Protein AF-A0A538AD66-F1 (afdb_monomer_lite)

Radius of gyration: 15.42 Å; chains: 1; bounding box: 40×31×33 Å

Sequence (127 aa):
MPTAWMVHSLTGPNGVKGELTVEGRAVVFRPAAGRGATETFRFEHIRKVKRFRSSPVLELRLQIPDGLPVVGFYFMKPPSLEAQDGMRFATKGRTRRRAVAALFRGNAERRTEIEALAAEIEREMRG

pLDDT: mean 84.02, std 13.3, range [47.12, 97.12]

Foldseek 3Di:
DFWWFKDFPPAAQFGFIFDWDDDDQWIWTDGDPPRDDIDTGGLVQFPDWDDDQQFQKIKTQGNDVVDTRIMMIHSDGQDRPVVPPPDDPVVNVVSVVVNSVVRNVSCVVCVVVSVVVSVVSVVSSVD

Secondary structure (DSSP, 8-state):
--EEEEE-TTS-TT-EEEEEEEETTEEEEEEPTTS-PPEEEEGGGEEEEEE-TTSSEEEEEE--TTS-SEEEEESSPPPPGGGGSSS-HHHHHHHHHHHHHHHHHHHHHHHHHHHHHHHHHHHHTT-

Structure (mmCIF, N/CA/C/O backbone):
data_AF-A0A538AD66-F1
#
_entry.id   AF-A0A538AD66-F1
#
loop_
_atom_site.group_PDB
_atom_site.id
_atom_site.type_symbol
_atom_site.label_atom_id
_atom_site.label_alt_id
_atom_site.label_comp_id
_atom_site.label_asym_id
_atom_site.label_entity_id
_atom_site.label_seq_id
_atom_site.pdbx_PDB_ins_code
_atom_site.Cartn_x
_atom_site.Cartn_y
_atom_site.Cartn_z
_atom_site.occupancy
_atom_site.B_iso_or_equiv
_atom_site.auth_seq_id
_atom_site.auth_comp_id
_atom_site.auth_asym_id
_atom_site.auth_atom_id
_atom_site.pdbx_PDB_model_num
ATOM 1 N N . MET A 1 1 ? -2.944 11.115 -4.517 1.00 74.75 1 MET A N 1
ATOM 2 C CA . MET A 1 1 ? -3.267 9.703 -4.229 1.00 74.75 1 MET A CA 1
ATOM 3 C C . MET A 1 1 ? -2.093 8.860 -4.699 1.00 74.75 1 MET A C 1
ATOM 5 O O . MET A 1 1 ? -1.789 8.904 -5.888 1.00 74.75 1 MET A O 1
ATOM 9 N N . PRO A 1 2 ? -1.351 8.191 -3.808 1.00 8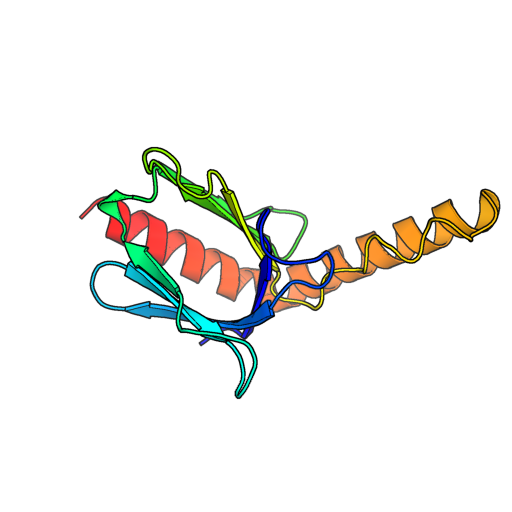9.50 2 PRO A N 1
ATOM 10 C CA . PRO A 1 2 ? -0.175 7.440 -4.218 1.00 89.50 2 PRO A CA 1
ATOM 11 C C . PRO A 1 2 ? -0.536 6.226 -5.078 1.00 89.50 2 PRO A C 1
ATOM 13 O O . PRO A 1 2 ? -1.356 5.390 -4.700 1.00 89.50 2 PRO A O 1
ATOM 16 N N . THR A 1 3 ? 0.158 6.064 -6.206 1.00 93.44 3 THR A N 1
ATOM 17 C CA . THR A 1 3 ? 0.148 4.795 -6.946 1.00 93.44 3 THR A CA 1
ATOM 18 C C . THR A 1 3 ? 0.881 3.715 -6.151 1.00 93.44 3 THR A C 1
ATOM 20 O O . THR A 1 3 ? 2.004 3.948 -5.689 1.00 93.44 3 THR A O 1
ATOM 23 N N . ALA A 1 4 ? 0.297 2.525 -6.054 1.00 94.19 4 ALA A N 1
ATOM 24 C CA . ALA A 1 4 ? 0.893 1.361 -5.412 1.00 94.19 4 ALA A CA 1
ATOM 25 C C . ALA A 1 4 ? 0.577 0.063 -6.172 1.00 94.19 4 ALA A C 1
ATOM 27 O O . ALA A 1 4 ? -0.337 -0.008 -6.993 1.00 94.19 4 ALA A O 1
ATOM 28 N N . TRP A 1 5 ? 1.355 -0.974 -5.885 1.00 93.25 5 TRP A N 1
ATOM 29 C CA . TRP A 1 5 ? 1.078 -2.352 -6.255 1.00 93.25 5 TRP A CA 1
ATOM 30 C C . TRP A 1 5 ? 0.597 -3.091 -5.014 1.00 93.25 5 TRP A C 1
ATOM 32 O O . TRP A 1 5 ? 1.360 -3.251 -4.061 1.00 93.25 5 TRP A O 1
ATOM 42 N N . MET A 1 6 ? -0.658 -3.520 -5.031 1.00 92.81 6 MET A N 1
ATOM 43 C CA . MET A 1 6 ? -1.248 -4.341 -3.984 1.00 92.81 6 MET A CA 1
ATOM 44 C C . MET A 1 6 ? -0.826 -5.800 -4.169 1.00 92.81 6 MET A C 1
ATOM 46 O O . MET A 1 6 ? -0.929 -6.344 -5.271 1.00 92.81 6 MET A O 1
ATOM 50 N N . VAL A 1 7 ? -0.340 -6.418 -3.094 1.00 89.81 7 VAL A N 1
ATOM 51 C CA . VAL A 1 7 ? 0.143 -7.800 -3.051 1.00 89.81 7 VAL A CA 1
ATOM 52 C C . VAL A 1 7 ? -0.425 -8.505 -1.815 1.00 89.81 7 VAL A C 1
ATOM 54 O O . VAL A 1 7 ? -0.225 -8.054 -0.690 1.00 89.81 7 VAL A O 1
ATOM 57 N N . HIS A 1 8 ? -1.102 -9.630 -2.013 1.00 87.19 8 HIS A N 1
ATOM 58 C CA . HIS A 1 8 ? -1.562 -10.575 -0.991 1.00 87.19 8 HIS A CA 1
ATOM 59 C C . HIS A 1 8 ? -1.615 -11.997 -1.576 1.00 87.19 8 HIS A C 1
ATOM 61 O O . HIS A 1 8 ? -1.291 -12.203 -2.742 1.00 87.19 8 HIS A O 1
ATOM 67 N N . SER A 1 9 ? -2.029 -12.992 -0.789 1.00 80.06 9 SER A N 1
ATOM 68 C CA . SER A 1 9 ? -2.018 -14.410 -1.196 1.00 80.06 9 SER A CA 1
ATOM 69 C C . SER A 1 9 ? -2.857 -14.746 -2.436 1.00 80.06 9 SER A C 1
ATOM 71 O O . SER A 1 9 ? -2.594 -15.762 -3.070 1.00 80.06 9 SER A O 1
ATOM 73 N N . LEU A 1 10 ? -3.844 -13.915 -2.793 1.00 78.25 10 LEU A N 1
ATOM 74 C CA . LEU A 1 10 ? -4.683 -14.115 -3.985 1.00 78.25 10 LEU A CA 1
ATOM 75 C C . LEU A 1 10 ? -4.202 -13.300 -5.192 1.00 78.25 10 LEU A C 1
ATOM 77 O O . LEU A 1 10 ? -4.629 -13.558 -6.315 1.00 78.25 10 LEU A O 1
ATOM 81 N N . THR A 1 11 ? -3.304 -12.331 -4.998 1.00 71.88 11 THR A N 1
ATOM 82 C CA . THR A 1 11 ? -2.633 -11.686 -6.130 1.00 71.88 11 THR A C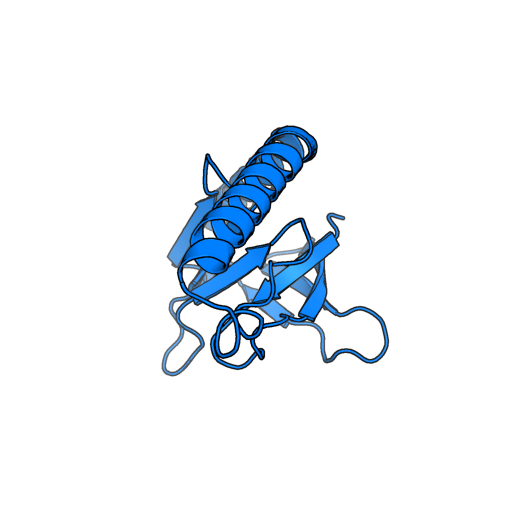A 1
ATOM 83 C C . THR A 1 11 ? -1.436 -12.531 -6.527 1.00 71.88 11 THR A C 1
ATOM 85 O O . THR A 1 11 ? -0.612 -12.873 -5.680 1.00 71.88 11 THR A O 1
ATOM 88 N N . GLY A 1 12 ? -1.290 -12.812 -7.821 1.00 68.56 12 GLY A N 1
ATOM 89 C CA . GLY A 1 12 ? -0.058 -13.398 -8.344 1.00 68.56 12 GLY A CA 1
ATOM 90 C C . GLY A 1 12 ? 1.186 -12.540 -8.031 1.00 68.56 12 GLY A C 1
ATOM 91 O O . GLY A 1 12 ? 1.074 -11.394 -7.584 1.00 68.56 12 GLY A O 1
ATOM 92 N N . PRO A 1 13 ? 2.394 -13.040 -8.335 1.00 65.06 13 PRO A N 1
ATOM 93 C CA . PRO A 1 13 ? 3.675 -12.461 -7.897 1.00 65.06 13 PRO A CA 1
ATOM 94 C C . PRO A 1 13 ? 3.963 -11.036 -8.403 1.00 65.06 13 PRO A C 1
ATOM 96 O O . PRO A 1 13 ? 4.920 -10.402 -7.962 1.00 65.06 13 PRO A O 1
ATOM 99 N N . ASN A 1 14 ? 3.152 -10.525 -9.329 1.00 73.12 14 ASN A N 1
ATOM 100 C CA . ASN A 1 14 ? 3.283 -9.188 -9.905 1.00 73.12 14 ASN A CA 1
ATOM 101 C C . ASN A 1 14 ? 2.453 -8.117 -9.176 1.00 73.12 14 ASN A C 1
ATOM 103 O O . ASN A 1 14 ? 2.654 -6.926 -9.432 1.00 73.12 14 ASN A O 1
ATOM 107 N N . GLY A 1 15 ? 1.540 -8.526 -8.288 1.00 85.56 15 GLY A N 1
ATOM 108 C CA . GLY A 1 15 ? 0.567 -7.639 -7.657 1.00 85.56 15 GLY A CA 1
ATOM 109 C C . GLY A 1 15 ? -0.380 -6.963 -8.653 1.00 85.56 15 GLY A C 1
ATOM 110 O O . GLY A 1 15 ? -0.281 -7.123 -9.873 1.00 85.56 15 GLY A O 1
ATOM 111 N N . VAL A 1 16 ? -1.296 -6.159 -8.126 1.00 90.88 16 VAL A N 1
ATOM 112 C CA . VAL A 1 16 ? -2.218 -5.335 -8.916 1.00 90.88 16 VAL A CA 1
ATOM 113 C C . VAL A 1 16 ? -1.807 -3.876 -8.777 1.00 90.88 16 VAL A C 1
ATOM 115 O O . VAL A 1 16 ? -1.688 -3.378 -7.663 1.00 90.88 16 VAL A O 1
ATOM 118 N N . LYS A 1 17 ? -1.571 -3.180 -9.895 1.00 92.81 17 LYS A N 1
ATOM 119 C CA . LYS A 1 17 ? -1.271 -1.739 -9.887 1.00 92.81 17 LYS A CA 1
ATOM 120 C C . LYS A 1 17 ? -2.563 -0.944 -9.710 1.00 92.81 17 LYS A C 1
ATOM 122 O O . LYS A 1 17 ? -3.541 -1.220 -10.402 1.00 92.81 17 LYS A O 1
ATOM 127 N N . GLY A 1 18 ? -2.531 0.076 -8.865 1.00 94.94 18 GLY A N 1
ATOM 128 C CA . GLY A 1 18 ? -3.666 0.956 -8.627 1.00 94.94 18 GLY A CA 1
ATOM 129 C C . GLY A 1 18 ? -3.302 2.158 -7.771 1.00 94.94 18 GLY A C 1
ATOM 130 O O . GLY A 1 18 ? -2.125 2.458 -7.562 1.00 94.94 18 GLY A O 1
ATOM 131 N N . GLU A 1 19 ? -4.324 2.839 -7.284 1.00 96.19 19 GLU A N 1
ATOM 132 C CA . GLU A 1 19 ? -4.220 4.003 -6.411 1.00 96.19 19 GLU A CA 1
ATOM 133 C C . GLU A 1 19 ? -4.691 3.642 -5.010 1.00 96.19 19 GLU A C 1
ATOM 135 O O . GLU A 1 19 ? -5.694 2.950 -4.847 1.00 96.19 19 GLU A O 1
ATOM 140 N N . LEU A 1 20 ? -3.952 4.104 -4.004 1.00 96.75 20 LEU A N 1
ATOM 141 C CA . LEU A 1 20 ? -4.264 3.888 -2.599 1.00 96.75 20 LEU A CA 1
ATOM 142 C C . LEU A 1 20 ? -4.675 5.211 -1.961 1.00 96.75 20 LEU A C 1
ATOM 144 O O . LEU A 1 20 ? -3.964 6.210 -2.094 1.00 96.75 20 LEU A O 1
ATOM 148 N N . THR A 1 21 ? -5.797 5.217 -1.253 1.00 96.25 21 THR A N 1
ATOM 149 C CA . THR A 1 21 ? -6.314 6.394 -0.554 1.00 96.25 21 THR A CA 1
ATOM 150 C C . THR A 1 21 ? -6.848 6.039 0.820 1.00 96.25 21 THR A C 1
ATOM 152 O O . THR A 1 21 ? -7.140 4.881 1.118 1.00 96.25 21 THR A O 1
ATOM 155 N N . VAL A 1 22 ? -6.961 7.057 1.665 1.00 96.00 22 VAL A N 1
ATOM 156 C CA . VAL A 1 22 ? -7.749 7.011 2.892 1.00 96.00 22 VAL A CA 1
ATOM 157 C C . VAL A 1 22 ? -9.040 7.767 2.616 1.00 96.00 22 VAL A C 1
ATOM 159 O O . VAL A 1 22 ? -9.005 8.924 2.204 1.00 96.00 22 VAL A O 1
ATOM 162 N N . GLU A 1 23 ? -10.174 7.090 2.771 1.00 94.38 23 GLU A N 1
ATOM 163 C CA . GLU A 1 23 ? -11.495 7.647 2.486 1.00 94.38 23 GLU A CA 1
ATOM 164 C C . GLU A 1 23 ? -12.506 7.177 3.524 1.00 94.38 23 GLU A C 1
ATOM 166 O O . GLU A 1 23 ? -12.695 5.977 3.745 1.00 94.38 23 GLU A O 1
ATOM 171 N N . GLY A 1 24 ? -13.181 8.135 4.162 1.00 91.12 24 GLY A N 1
ATOM 172 C CA . GLY A 1 24 ? -14.093 7.840 5.261 1.00 91.12 24 GLY A CA 1
ATOM 173 C C . GLY A 1 24 ? -13.393 7.027 6.355 1.00 91.12 24 GLY A C 1
ATOM 174 O O . GLY A 1 24 ? -12.348 7.425 6.857 1.00 91.12 24 GLY A O 1
ATOM 175 N N . ARG A 1 25 ? -13.963 5.869 6.710 1.00 94.00 25 ARG A N 1
ATOM 176 C CA . ARG A 1 25 ? -13.439 4.955 7.745 1.00 94.00 25 ARG A CA 1
ATOM 177 C C . ARG A 1 25 ? -12.669 3.758 7.165 1.00 94.00 25 ARG A C 1
ATOM 179 O O . ARG A 1 25 ? -12.701 2.660 7.732 1.00 94.00 25 ARG A O 1
ATOM 186 N N . ALA A 1 26 ? -12.013 3.941 6.019 1.00 96.75 26 ALA A N 1
ATOM 187 C CA . ALA A 1 26 ? -11.292 2.870 5.347 1.00 96.75 26 ALA A CA 1
ATOM 188 C C . ALA A 1 26 ? -10.048 3.333 4.575 1.00 96.75 26 ALA A C 1
ATOM 190 O O . ALA A 1 26 ? -9.926 4.477 4.137 1.00 96.75 26 ALA A O 1
ATOM 191 N N . VAL A 1 27 ? -9.154 2.373 4.341 1.00 97.12 27 VAL A N 1
ATOM 192 C CA . VAL A 1 27 ? -8.165 2.428 3.263 1.00 97.12 27 VAL A CA 1
ATOM 193 C C . VAL A 1 27 ? -8.813 1.862 2.002 1.00 97.12 27 VAL A C 1
ATOM 195 O O . VAL A 1 27 ? -9.304 0.734 2.018 1.00 97.12 27 VAL A O 1
ATOM 198 N N . VAL A 1 28 ? -8.807 2.619 0.909 1.00 97.12 28 VAL A N 1
ATOM 199 C CA . VAL A 1 28 ? -9.417 2.226 -0.365 1.00 97.12 28 VAL A CA 1
ATOM 200 C C . VAL A 1 28 ? -8.331 2.054 -1.417 1.00 97.12 28 VAL A C 1
ATOM 202 O O . VAL A 1 28 ? -7.520 2.949 -1.652 1.00 97.12 28 VAL A O 1
ATOM 205 N N . PHE A 1 29 ? -8.316 0.894 -2.068 1.00 96.38 29 PHE A N 1
ATOM 206 C CA . PHE A 1 29 ? -7.442 0.616 -3.197 1.00 96.38 29 PHE A CA 1
ATOM 207 C C . PHE A 1 29 ? -8.259 0.488 -4.480 1.00 96.38 29 PHE A C 1
ATOM 209 O O . PHE A 1 29 ? -9.157 -0.346 -4.585 1.00 96.38 29 PHE A O 1
ATOM 216 N N . ARG A 1 30 ? -7.929 1.304 -5.480 1.00 96.25 30 ARG A N 1
ATOM 217 C CA . ARG A 1 30 ? -8.569 1.291 -6.798 1.00 96.25 30 ARG A CA 1
ATOM 218 C C . ARG A 1 30 ? -7.601 0.731 -7.829 1.00 96.25 30 ARG A C 1
ATOM 220 O O . ARG A 1 30 ? -6.637 1.423 -8.170 1.00 96.25 30 ARG A O 1
ATOM 227 N N . PRO A 1 31 ? -7.816 -0.494 -8.336 1.00 94.56 31 PRO A N 1
ATOM 228 C CA . PRO A 1 31 ? -7.020 -1.018 -9.435 1.00 94.56 31 PRO A CA 1
ATOM 229 C C . PRO A 1 31 ? -7.060 -0.085 -10.647 1.00 94.56 31 PRO A C 1
ATOM 231 O O . PRO A 1 31 ? -8.076 0.550 -10.928 1.00 94.56 31 PRO A O 1
ATOM 234 N N . ALA A 1 32 ? -5.967 -0.038 -11.407 1.00 92.31 32 ALA A N 1
ATOM 235 C CA . ALA A 1 32 ? -5.981 0.596 -12.721 1.00 92.31 32 ALA A CA 1
ATOM 236 C C . ALA A 1 32 ? -7.063 -0.048 -13.612 1.00 92.31 32 ALA A C 1
ATOM 238 O O . ALA A 1 32 ? -7.388 -1.226 -13.445 1.00 92.31 32 ALA A O 1
ATOM 239 N N . ALA A 1 33 ? -7.601 0.709 -14.573 1.00 86.19 33 ALA A N 1
ATOM 240 C CA . ALA A 1 33 ? -8.706 0.259 -15.422 1.00 86.19 33 ALA A CA 1
ATOM 241 C C . ALA A 1 33 ? -8.490 -1.169 -15.973 1.00 86.19 33 ALA A C 1
ATOM 243 O O . ALA A 1 33 ? -7.424 -1.496 -16.502 1.00 86.19 33 ALA A O 1
ATOM 244 N N . GLY A 1 34 ? -9.506 -2.025 -15.808 1.00 80.81 34 GLY A N 1
ATOM 245 C CA . GLY A 1 34 ? -9.487 -3.421 -16.258 1.00 80.81 34 GLY A CA 1
ATOM 246 C C . GLY A 1 34 ? -8.667 -4.391 -15.394 1.00 80.81 34 GLY A C 1
ATOM 247 O O . GLY A 1 34 ? -8.383 -5.497 -15.849 1.00 80.81 34 GLY A O 1
ATOM 248 N N . ARG A 1 35 ? -8.248 -4.010 -14.175 1.00 81.94 35 ARG A N 1
ATOM 249 C CA . ARG A 1 35 ? -7.397 -4.846 -13.298 1.00 81.94 35 ARG A CA 1
ATOM 250 C C . ARG A 1 35 ? -8.078 -5.410 -12.045 1.00 81.94 35 ARG A C 1
ATOM 252 O O . ARG A 1 35 ? -7.385 -6.011 -11.229 1.00 81.94 35 ARG A O 1
ATOM 259 N N . GLY A 1 36 ? -9.391 -5.249 -11.898 1.00 83.75 36 GLY A N 1
ATOM 260 C CA . GLY A 1 36 ? -10.162 -5.807 -10.783 1.00 83.75 36 GLY A CA 1
ATOM 261 C C . GLY A 1 36 ? -11.127 -4.804 -10.158 1.00 83.75 36 GLY A C 1
ATOM 262 O O . GLY A 1 36 ? -11.263 -3.680 -10.642 1.00 83.75 36 GLY A O 1
ATOM 263 N N . ALA A 1 37 ? -11.794 -5.233 -9.088 1.00 89.44 37 ALA A N 1
ATOM 264 C CA . ALA A 1 37 ? -12.697 -4.399 -8.303 1.00 89.44 37 ALA A CA 1
ATOM 265 C C . ALA A 1 37 ? -11.937 -3.545 -7.275 1.00 89.44 37 ALA A C 1
ATOM 267 O O . ALA A 1 37 ? -10.818 -3.870 -6.879 1.00 89.44 37 ALA A O 1
ATOM 268 N N . THR A 1 38 ? -12.559 -2.451 -6.839 1.00 94.06 38 THR A N 1
ATOM 269 C CA . THR A 1 38 ? -12.070 -1.641 -5.719 1.00 94.06 38 THR A CA 1
ATOM 270 C C . THR A 1 38 ? -12.059 -2.460 -4.433 1.00 94.06 38 THR A C 1
ATOM 272 O O . THR A 1 38 ? -13.080 -3.028 -4.053 1.00 94.06 38 THR A O 1
ATOM 275 N N . GLU A 1 39 ? -10.928 -2.455 -3.735 1.00 93.69 39 GLU A N 1
ATOM 276 C CA . GLU A 1 39 ? -10.771 -3.106 -2.436 1.00 93.69 39 GLU A CA 1
ATOM 277 C C . GLU A 1 39 ? -10.905 -2.080 -1.312 1.00 93.69 39 GLU A C 1
ATOM 279 O O . GLU A 1 39 ? -10.319 -0.996 -1.370 1.00 93.69 39 GLU A O 1
ATOM 284 N N . THR A 1 40 ? -11.671 -2.422 -0.276 1.00 95.06 40 THR A N 1
ATOM 285 C CA . THR A 1 40 ? -11.929 -1.540 0.872 1.00 95.06 40 THR A CA 1
ATOM 286 C C . THR A 1 40 ? -11.519 -2.220 2.171 1.00 95.06 40 THR A C 1
ATOM 288 O O . THR A 1 40 ? -12.120 -3.211 2.582 1.00 95.06 40 THR A O 1
ATOM 291 N N . PHE A 1 41 ? -10.540 -1.645 2.867 1.00 94.75 41 PHE A N 1
ATOM 292 C CA . PHE A 1 41 ? -10.052 -2.125 4.158 1.00 94.75 41 PHE A CA 1
ATOM 293 C C . PHE A 1 41 ? -10.520 -1.183 5.266 1.00 94.75 41 PHE A C 1
ATOM 295 O O . PHE A 1 41 ? -9.924 -0.132 5.505 1.00 94.75 41 PHE A O 1
ATOM 302 N N . ARG A 1 42 ? -11.612 -1.548 5.940 1.00 94.94 42 ARG A N 1
ATOM 303 C CA . ARG A 1 42 ? -12.154 -0.769 7.064 1.00 94.94 42 ARG A CA 1
ATOM 304 C C . ARG A 1 42 ? -11.163 -0.732 8.223 1.00 94.94 42 ARG A C 1
ATOM 306 O O . ARG A 1 42 ? -10.559 -1.759 8.533 1.00 94.94 42 ARG A O 1
ATOM 313 N N . PHE A 1 43 ? -11.034 0.412 8.895 1.00 95.25 43 PHE A N 1
ATOM 314 C CA . PHE A 1 43 ? -10.084 0.563 10.005 1.00 95.25 43 PHE A CA 1
ATOM 315 C C . PHE A 1 43 ? -10.338 -0.421 11.151 1.00 95.25 43 PHE A C 1
ATOM 317 O O . PHE A 1 43 ? -9.386 -0.956 11.707 1.00 95.25 43 PHE A O 1
ATOM 324 N N . GLU A 1 44 ? -11.602 -0.753 11.424 1.00 93.62 44 GLU A N 1
ATOM 325 C CA . GLU A 1 44 ? -12.002 -1.759 12.423 1.00 93.62 44 GLU A CA 1
ATOM 326 C C . GLU A 1 44 ? -11.438 -3.165 12.139 1.00 93.62 44 GLU A C 1
ATOM 328 O O . GLU A 1 44 ? -11.203 -3.954 13.055 1.00 93.62 44 GLU A O 1
ATOM 333 N N . HIS A 1 45 ? -11.153 -3.468 10.871 1.00 93.50 45 HIS A N 1
ATOM 334 C CA . HIS A 1 45 ? -10.563 -4.733 10.442 1.00 93.50 45 HIS A CA 1
ATOM 335 C C . HIS A 1 45 ? -9.038 -4.675 10.333 1.00 93.50 45 HIS A C 1
ATOM 337 O O . HIS A 1 45 ? -8.412 -5.707 10.092 1.00 93.50 45 HIS A O 1
ATOM 343 N N . ILE A 1 46 ? -8.413 -3.508 10.503 1.00 95.06 46 ILE A N 1
ATOM 344 C CA . ILE A 1 46 ? -6.959 -3.362 10.452 1.00 95.06 46 ILE A CA 1
ATOM 345 C C . ILE A 1 46 ? -6.425 -3.475 11.876 1.00 95.06 46 ILE A C 1
ATOM 347 O O . ILE A 1 46 ? -6.577 -2.586 12.702 1.00 95.06 46 ILE A O 1
ATOM 351 N N . ARG A 1 47 ? -5.730 -4.573 12.166 1.00 95.00 47 ARG A N 1
ATOM 352 C CA . ARG A 1 47 ? -5.073 -4.780 13.461 1.00 95.00 47 ARG A CA 1
ATOM 353 C C . ARG A 1 47 ? -3.803 -3.946 13.591 1.00 95.00 47 ARG A C 1
ATOM 355 O O . ARG A 1 47 ? -3.427 -3.534 14.686 1.00 95.00 47 ARG A O 1
ATOM 362 N N . LYS A 1 48 ? -3.063 -3.795 12.492 1.00 95.44 48 LYS A N 1
ATOM 363 C CA . LYS A 1 48 ? -1.769 -3.110 12.489 1.00 95.44 48 LYS A CA 1
ATOM 364 C C . LYS A 1 48 ? -1.427 -2.578 11.110 1.00 95.44 48 LYS A C 1
ATOM 366 O O . LYS A 1 48 ? -1.574 -3.287 10.118 1.00 95.44 48 LYS A O 1
ATOM 371 N N . VAL A 1 49 ? -0.844 -1.388 11.099 1.00 96.44 49 VAL A N 1
ATOM 372 C CA . VAL A 1 49 ? -0.153 -0.808 9.950 1.00 96.44 49 VAL A CA 1
ATOM 373 C C . VAL A 1 49 ? 1.345 -0.886 10.206 1.00 96.44 49 VAL A C 1
ATOM 375 O O . VAL A 1 49 ? 1.813 -0.720 11.334 1.00 96.44 49 VAL A O 1
ATOM 378 N N . LYS A 1 50 ? 2.123 -1.194 9.172 1.00 95.25 50 LYS A N 1
ATOM 379 C CA . LYS A 1 50 ? 3.581 -1.201 9.257 1.00 95.25 50 LYS A CA 1
ATOM 380 C C . LYS A 1 50 ? 4.190 -0.618 7.993 1.00 95.25 50 LYS A C 1
ATOM 382 O O . LYS A 1 50 ? 4.115 -1.218 6.926 1.00 95.25 50 LYS A O 1
ATOM 387 N N . ARG A 1 51 ? 4.900 0.497 8.140 1.00 93.50 51 ARG A N 1
ATOM 388 C CA . ARG A 1 51 ? 5.810 1.014 7.113 1.00 93.50 51 ARG A CA 1
ATOM 389 C C . ARG A 1 51 ? 7.190 0.385 7.278 1.00 93.50 51 ARG A C 1
ATOM 391 O O . ARG A 1 51 ? 7.771 0.404 8.366 1.00 93.50 51 ARG A O 1
ATOM 398 N N . PHE A 1 52 ? 7.747 -0.160 6.204 1.00 89.62 52 PHE A N 1
ATOM 399 C CA . PHE A 1 52 ? 9.110 -0.686 6.224 1.00 89.62 52 PHE A CA 1
ATOM 400 C C . PHE A 1 52 ? 10.117 0.452 6.028 1.00 89.62 52 PHE A C 1
ATOM 402 O O . PHE A 1 52 ? 10.002 1.260 5.114 1.00 89.62 52 PHE A O 1
ATOM 409 N N . ARG A 1 53 ? 11.120 0.558 6.908 1.00 84.38 53 ARG A N 1
ATOM 410 C CA . ARG A 1 53 ? 12.086 1.675 6.867 1.00 84.38 53 ARG A CA 1
ATOM 411 C C . ARG A 1 53 ? 13.013 1.632 5.651 1.00 84.38 53 ARG A C 1
ATOM 413 O O . ARG A 1 53 ? 13.428 2.680 5.171 1.00 84.38 53 ARG A O 1
ATOM 420 N N . SER A 1 54 ? 13.346 0.433 5.179 1.00 81.81 54 SER A N 1
ATOM 421 C CA . SER A 1 54 ? 14.319 0.179 4.109 1.00 81.81 54 SER A CA 1
ATOM 422 C C . SER A 1 54 ? 13.688 -0.112 2.746 1.00 81.81 54 SER A C 1
ATOM 424 O O . SER A 1 54 ? 14.408 -0.361 1.781 1.00 81.81 54 SER A O 1
ATOM 426 N N . SER A 1 55 ? 12.359 -0.096 2.644 1.00 84.56 55 SER A N 1
ATOM 427 C CA . SER A 1 55 ? 11.646 -0.360 1.399 1.00 84.56 55 SER A CA 1
ATOM 428 C C . SER A 1 55 ? 10.395 0.512 1.297 1.00 84.56 55 SER A C 1
ATOM 430 O O . SER A 1 55 ? 9.794 0.844 2.318 1.00 84.56 55 SER A O 1
ATOM 432 N N . PRO A 1 56 ? 9.967 0.869 0.076 1.00 90.06 56 PRO A N 1
ATOM 433 C CA . PRO A 1 56 ? 8.776 1.671 -0.148 1.00 90.06 56 PRO A CA 1
ATOM 434 C C . PRO A 1 56 ? 7.548 0.760 -0.044 1.00 90.06 56 PRO A C 1
ATOM 436 O O . PRO A 1 56 ? 6.876 0.495 -1.038 1.00 90.06 56 PRO A O 1
ATOM 439 N N . VAL A 1 57 ? 7.328 0.193 1.144 1.00 91.56 57 VAL A N 1
ATOM 440 C CA . VAL A 1 57 ? 6.284 -0.797 1.417 1.00 91.56 57 VAL A CA 1
ATOM 441 C C . VAL A 1 57 ? 5.503 -0.408 2.664 1.00 91.56 57 VAL A C 1
ATOM 443 O O . VAL A 1 57 ? 6.087 -0.120 3.715 1.00 91.56 57 VAL A O 1
ATOM 446 N N . LEU A 1 58 ? 4.181 -0.465 2.537 1.00 95.31 58 LEU A N 1
ATOM 447 C CA . LEU A 1 58 ? 3.226 -0.405 3.636 1.00 95.31 58 LEU A CA 1
ATOM 448 C C . LEU A 1 58 ? 2.525 -1.761 3.748 1.00 95.31 58 LEU A C 1
ATOM 450 O O . LEU A 1 58 ? 2.078 -2.309 2.749 1.00 95.31 58 LEU A O 1
ATOM 454 N N . GLU A 1 59 ? 2.434 -2.307 4.950 1.00 95.75 59 GLU A N 1
ATOM 455 C CA . GLU A 1 59 ? 1.740 -3.560 5.243 1.00 95.75 59 GLU A CA 1
ATOM 456 C C . GLU A 1 59 ? 0.538 -3.273 6.136 1.00 95.75 59 GLU A C 1
ATOM 458 O O . GLU A 1 59 ? 0.675 -2.620 7.175 1.00 95.75 59 GLU A O 1
ATOM 463 N N . LEU A 1 60 ? -0.618 -3.797 5.739 1.00 96.25 60 LEU A N 1
ATOM 464 C CA . LEU A 1 60 ? -1.798 -3.914 6.580 1.00 96.25 60 LEU A CA 1
ATOM 465 C C . LEU A 1 60 ? -1.890 -5.350 7.085 1.00 96.25 60 LEU A C 1
ATOM 467 O O . LEU A 1 60 ? -1.861 -6.300 6.301 1.00 96.25 60 LEU A O 1
ATOM 471 N N . ARG A 1 61 ? -2.021 -5.509 8.400 1.00 95.06 61 ARG A N 1
ATOM 472 C CA . ARG A 1 61 ? -2.402 -6.778 9.022 1.00 95.06 61 ARG A CA 1
ATOM 473 C C . ARG A 1 61 ? -3.870 -6.711 9.365 1.00 95.06 61 ARG A C 1
ATOM 475 O O . ARG A 1 61 ? -4.268 -5.829 10.128 1.00 95.06 61 ARG A O 1
ATOM 482 N N . LEU A 1 62 ? -4.641 -7.634 8.815 1.00 94.00 62 LEU A N 1
ATOM 483 C CA . LEU A 1 62 ? -6.085 -7.642 8.977 1.00 94.00 62 LEU A CA 1
ATOM 484 C C . LEU A 1 62 ? -6.494 -8.627 10.078 1.00 94.00 62 LEU A C 1
ATOM 486 O O . LEU A 1 62 ? -5.803 -9.611 10.345 1.00 94.00 62 LEU A O 1
ATOM 490 N N . GLN A 1 63 ? -7.607 -8.332 10.738 1.00 91.56 63 GLN A N 1
ATOM 491 C CA . GLN A 1 63 ? -8.266 -9.186 11.724 1.00 91.56 63 GLN A CA 1
ATOM 492 C C . GLN A 1 63 ? -9.665 -9.550 11.220 1.00 91.56 63 GLN A C 1
ATOM 494 O O . GLN A 1 63 ? -10.670 -9.035 11.695 1.00 91.56 63 GLN A O 1
ATOM 499 N N . ILE A 1 64 ? -9.717 -10.405 10.201 1.00 83.44 64 ILE A N 1
ATOM 500 C CA . ILE A 1 64 ? -10.962 -10.841 9.564 1.00 83.44 64 ILE A CA 1
ATOM 501 C C . ILE A 1 64 ? -11.017 -12.371 9.658 1.00 83.44 64 ILE A C 1
ATOM 503 O O . ILE A 1 64 ? -10.052 -13.012 9.227 1.00 83.44 64 ILE A O 1
ATOM 507 N N . PRO A 1 65 ? -12.090 -12.968 10.212 1.00 71.38 65 PRO A N 1
ATOM 508 C CA . PRO A 1 65 ? -12.298 -14.415 10.156 1.00 71.38 65 PRO A CA 1
ATOM 509 C C . PRO A 1 65 ? -12.265 -14.896 8.700 1.00 71.38 65 PRO A C 1
ATOM 511 O O . PRO A 1 65 ? -12.932 -14.310 7.852 1.00 71.38 65 PRO A O 1
ATOM 514 N N . ASP A 1 66 ? -11.432 -15.898 8.407 1.00 72.81 66 ASP A N 1
ATOM 515 C CA . ASP A 1 66 ? -11.230 -16.485 7.068 1.00 72.81 66 ASP A CA 1
ATOM 516 C C . ASP A 1 66 ? -10.810 -15.499 5.953 1.00 72.81 66 ASP A C 1
ATOM 518 O O . ASP A 1 66 ? -10.842 -15.821 4.764 1.00 72.81 66 ASP A O 1
ATOM 522 N N . GLY A 1 67 ? -10.373 -14.291 6.328 1.00 73.62 67 GLY A N 1
ATOM 523 C CA . GLY A 1 67 ? -9.927 -13.251 5.404 1.00 73.62 67 GLY A CA 1
ATOM 524 C C . GLY A 1 67 ? -8.423 -13.270 5.122 1.00 73.62 67 GLY A C 1
ATOM 525 O O . GLY A 1 67 ? -7.646 -14.033 5.696 1.00 73.62 67 GLY A O 1
ATOM 526 N N . LEU A 1 68 ? -7.985 -12.368 4.240 1.00 76.31 68 LEU A N 1
ATOM 527 C CA . LEU A 1 68 ? -6.565 -12.153 3.953 1.00 76.31 68 LEU A CA 1
ATOM 528 C C . LEU A 1 68 ? -5.844 -11.678 5.223 1.00 76.31 68 LEU A C 1
ATOM 530 O O . LEU A 1 68 ? -6.135 -10.582 5.694 1.00 76.31 68 LEU A O 1
ATOM 534 N N . PRO A 1 69 ? -4.865 -12.417 5.771 1.00 83.88 69 PRO A N 1
ATOM 535 C CA . PRO A 1 69 ? -4.228 -12.006 7.022 1.00 83.88 69 PRO A CA 1
ATOM 536 C C . PRO A 1 69 ? -3.324 -10.777 6.838 1.00 83.88 69 PRO A C 1
ATOM 538 O O . PRO A 1 69 ? -3.100 -10.011 7.779 1.00 83.88 69 PRO A O 1
ATOM 541 N N . VAL A 1 70 ? -2.776 -10.592 5.630 1.00 91.06 70 VAL A N 1
ATOM 542 C CA . VAL A 1 70 ? -1.792 -9.553 5.313 1.00 91.06 70 VAL A CA 1
ATOM 543 C C . VAL A 1 70 ? -1.987 -9.042 3.887 1.00 91.06 70 VAL A C 1
ATOM 545 O O . VAL A 1 70 ? -2.090 -9.835 2.950 1.00 91.06 70 VAL A O 1
ATOM 548 N N . VAL A 1 71 ? -1.958 -7.717 3.727 1.00 93.00 71 VAL A N 1
ATOM 549 C CA . VAL A 1 71 ? -1.931 -7.029 2.430 1.00 93.00 71 VAL A CA 1
ATOM 550 C C . VAL A 1 71 ? -0.753 -6.060 2.400 1.00 93.00 71 VAL A C 1
ATOM 552 O O . VAL A 1 71 ? -0.595 -5.227 3.292 1.00 93.00 71 VAL A O 1
ATOM 555 N N . GLY A 1 72 ? 0.095 -6.176 1.382 1.00 93.38 72 GLY A N 1
ATOM 556 C CA . GLY A 1 72 ? 1.241 -5.303 1.153 1.00 93.38 72 GLY A CA 1
ATOM 557 C C . GLY A 1 72 ? 0.998 -4.336 -0.001 1.00 93.38 72 GLY A C 1
ATOM 558 O O . GLY A 1 72 ? 0.536 -4.733 -1.065 1.00 93.38 72 GLY A O 1
ATOM 559 N N . PHE A 1 73 ? 1.379 -3.077 0.180 1.00 94.12 73 PHE A N 1
ATOM 560 C CA . PHE A 1 73 ? 1.369 -2.046 -0.850 1.00 94.12 73 PHE A CA 1
ATOM 561 C C . PHE A 1 73 ? 2.798 -1.626 -1.161 1.00 94.12 73 PHE A C 1
ATOM 563 O O . PHE A 1 73 ? 3.475 -1.016 -0.332 1.00 94.12 73 PHE A O 1
ATOM 570 N N . TYR A 1 74 ? 3.258 -1.952 -2.365 1.00 92.50 74 TYR A N 1
ATOM 571 C CA . TYR A 1 74 ? 4.559 -1.543 -2.880 1.00 92.50 74 TYR A CA 1
ATOM 572 C C . TYR A 1 74 ? 4.399 -0.240 -3.655 1.00 92.50 74 TYR A C 1
ATOM 574 O O . TYR A 1 74 ? 3.717 -0.193 -4.673 1.00 92.50 74 TYR A O 1
ATOM 582 N N . PHE A 1 75 ? 5.075 0.823 -3.237 1.00 91.69 75 PHE A N 1
ATOM 583 C CA . PHE A 1 75 ? 5.023 2.136 -3.896 1.00 91.69 75 PHE A CA 1
ATOM 584 C C . PHE A 1 75 ? 5.998 2.230 -5.085 1.00 91.69 75 PHE A C 1
ATOM 586 O O . PHE A 1 75 ? 6.387 3.305 -5.534 1.00 91.69 75 PHE A O 1
ATOM 593 N N . MET A 1 76 ? 6.388 1.080 -5.620 1.00 86.75 76 MET A N 1
ATOM 594 C CA . MET A 1 76 ? 7.089 0.897 -6.881 1.00 86.75 76 MET A CA 1
ATOM 595 C C . MET A 1 76 ? 6.751 -0.496 -7.408 1.00 86.75 76 MET A C 1
ATOM 597 O O . MET A 1 76 ? 6.315 -1.353 -6.636 1.00 86.75 76 MET A O 1
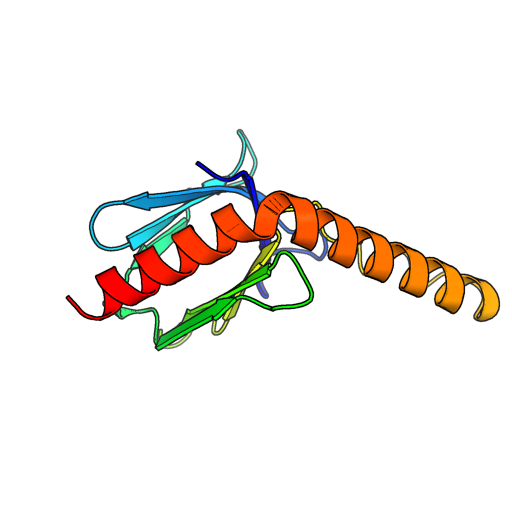ATOM 601 N N . LYS A 1 77 ? 6.981 -0.750 -8.700 1.00 81.50 77 LYS A N 1
ATOM 602 C CA . LYS A 1 77 ? 6.761 -2.085 -9.261 1.00 81.50 77 LYS A CA 1
ATOM 603 C C . LYS A 1 77 ? 7.581 -3.110 -8.459 1.00 81.50 77 LYS A C 1
ATOM 605 O O . LYS A 1 77 ? 8.804 -2.944 -8.381 1.00 81.50 77 LYS A O 1
ATOM 610 N N . PRO A 1 78 ? 6.953 -4.141 -7.866 1.00 71.56 78 PRO A N 1
ATOM 611 C CA . PRO A 1 78 ? 7.688 -5.150 -7.127 1.00 71.56 78 PRO A CA 1
ATOM 612 C C . PRO A 1 78 ? 8.632 -5.886 -8.090 1.00 71.56 78 PRO A C 1
ATOM 614 O O . PRO A 1 78 ? 8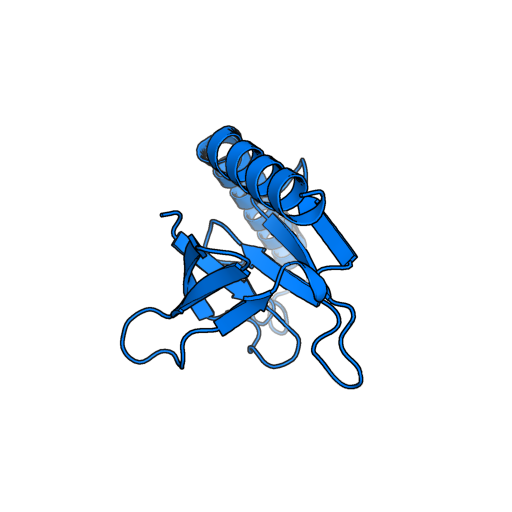.267 -6.134 -9.245 1.00 71.56 78 PRO A O 1
ATOM 617 N N . PRO A 1 79 ? 9.861 -6.224 -7.665 1.00 67.88 79 PRO A N 1
ATOM 618 C CA . PRO A 1 79 ? 10.702 -7.118 -8.447 1.00 67.88 79 PRO A CA 1
ATOM 619 C C . PRO A 1 79 ? 9.988 -8.472 -8.555 1.00 67.88 79 PRO A C 1
ATOM 621 O O . PRO A 1 79 ? 9.669 -9.077 -7.534 1.00 67.88 79 PRO A O 1
ATOM 624 N N . SER A 1 80 ? 9.722 -8.937 -9.779 1.00 61.88 80 SER A N 1
ATOM 625 C CA . SER A 1 80 ? 9.043 -10.214 -10.023 1.00 61.88 80 SER A CA 1
ATOM 626 C C . SER A 1 80 ? 9.817 -11.357 -9.364 1.00 61.88 80 SER A C 1
ATOM 628 O O . SER A 1 80 ? 11.005 -11.544 -9.649 1.00 61.88 80 SER A O 1
ATOM 630 N N . LEU A 1 81 ? 9.149 -12.127 -8.504 1.00 51.78 81 LEU A N 1
ATOM 631 C CA . LEU A 1 81 ? 9.763 -13.260 -7.808 1.00 51.78 81 LEU A CA 1
ATOM 632 C C . LEU A 1 81 ? 10.078 -14.428 -8.764 1.00 51.78 81 LEU A C 1
ATOM 634 O O . LEU A 1 81 ? 11.081 -15.106 -8.566 1.00 51.78 81 LEU A O 1
ATOM 638 N N . GLU A 1 82 ? 9.308 -14.584 -9.847 1.00 49.47 82 GLU A N 1
ATOM 639 C CA . GLU A 1 82 ? 9.454 -15.667 -10.841 1.00 49.47 82 GLU A CA 1
ATOM 640 C C . GLU A 1 82 ? 10.691 -15.554 -11.745 1.00 49.47 82 GLU A C 1
ATOM 642 O O . GLU A 1 82 ? 11.124 -16.538 -12.337 1.00 49.47 82 GLU A O 1
ATOM 647 N N . ALA A 1 83 ? 11.345 -14.391 -11.828 1.00 48.44 83 ALA A N 1
ATOM 648 C CA . ALA A 1 83 ? 12.520 -14.225 -12.691 1.00 48.44 83 ALA A CA 1
ATOM 649 C C . ALA A 1 83 ? 13.789 -14.947 -12.173 1.00 48.44 83 ALA A C 1
ATOM 651 O O . ALA A 1 83 ? 14.897 -14.638 -12.615 1.00 48.44 83 ALA A O 1
ATOM 652 N N . GLN A 1 84 ? 13.669 -15.863 -11.205 1.00 50.09 84 GLN A N 1
ATOM 653 C CA . GLN A 1 84 ? 14.806 -16.467 -10.504 1.00 50.09 84 GLN A CA 1
ATOM 654 C C . GLN A 1 84 ? 14.919 -17.991 -10.611 1.00 50.09 84 GLN A C 1
ATOM 656 O O . GLN A 1 84 ? 15.953 -18.510 -10.185 1.00 50.09 84 GLN A O 1
ATOM 661 N N . ASP A 1 85 ? 13.951 -18.688 -11.214 1.00 47.12 85 ASP A N 1
ATOM 662 C CA . ASP A 1 85 ? 13.990 -20.158 -11.314 1.00 47.12 85 ASP A CA 1
ATOM 663 C C . ASP A 1 85 ? 14.854 -20.677 -12.480 1.00 47.12 85 ASP A C 1
ATOM 665 O O . ASP A 1 85 ? 15.233 -21.843 -12.498 1.00 47.12 85 ASP A O 1
ATOM 669 N N . GLY A 1 86 ? 15.277 -19.799 -13.403 1.00 50.34 86 GLY A N 1
ATOM 670 C CA . GLY A 1 86 ? 16.173 -20.141 -14.524 1.00 50.34 86 GLY A CA 1
ATOM 671 C C . GLY A 1 86 ? 17.579 -19.517 -14.485 1.00 50.34 86 GLY A C 1
ATOM 672 O O . GLY A 1 86 ? 18.367 -19.720 -15.408 1.00 50.34 86 GLY A O 1
ATOM 673 N N . MET A 1 87 ? 17.922 -18.718 -13.465 1.00 52.34 87 MET A N 1
ATOM 674 C CA . MET A 1 87 ? 19.178 -17.946 -13.438 1.00 52.34 87 MET A CA 1
ATOM 675 C C . MET A 1 87 ? 20.308 -18.684 -12.701 1.00 52.34 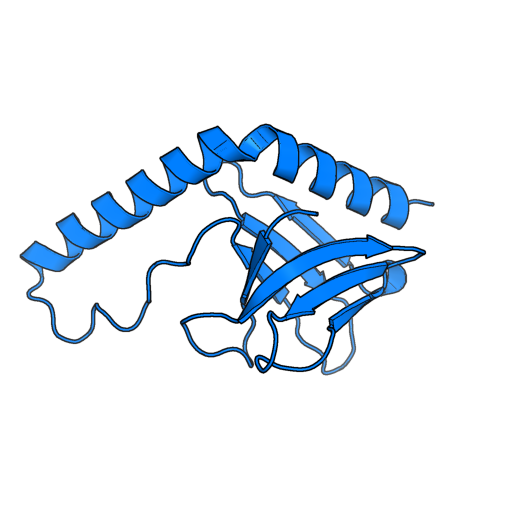87 MET A C 1
ATOM 677 O O . MET A 1 87 ? 20.179 -19.025 -11.526 1.00 52.34 87 MET A O 1
ATOM 681 N N . ARG A 1 88 ? 21.469 -18.857 -13.360 1.00 57.03 88 ARG A N 1
ATOM 682 C CA . ARG A 1 88 ? 22.704 -19.409 -12.757 1.00 57.03 88 ARG A CA 1
ATOM 683 C C . ARG A 1 88 ? 23.013 -18.730 -11.411 1.00 57.03 88 ARG A C 1
ATOM 685 O O . ARG A 1 88 ? 22.952 -17.500 -11.322 1.00 57.03 88 ARG A O 1
ATOM 692 N N . PHE A 1 89 ? 23.437 -19.492 -10.396 1.00 54.25 89 PHE A N 1
ATOM 693 C CA . PHE A 1 89 ? 23.678 -19.026 -9.014 1.00 54.25 89 PHE A CA 1
ATOM 694 C C . PHE A 1 89 ? 24.472 -17.703 -8.898 1.00 54.25 89 PHE A C 1
ATOM 696 O O . PHE A 1 89 ? 24.124 -16.843 -8.087 1.00 54.25 89 PHE A O 1
ATOM 703 N N . ALA A 1 90 ? 25.475 -17.476 -9.755 1.00 56.50 90 ALA A N 1
ATOM 704 C CA . ALA A 1 90 ? 26.267 -16.238 -9.778 1.00 56.50 90 ALA A CA 1
ATOM 705 C C . ALA A 1 90 ? 25.466 -14.982 -10.198 1.00 56.50 90 ALA A C 1
ATOM 707 O O . ALA A 1 90 ? 25.719 -13.876 -9.715 1.00 56.50 90 ALA A O 1
ATOM 708 N N . THR A 1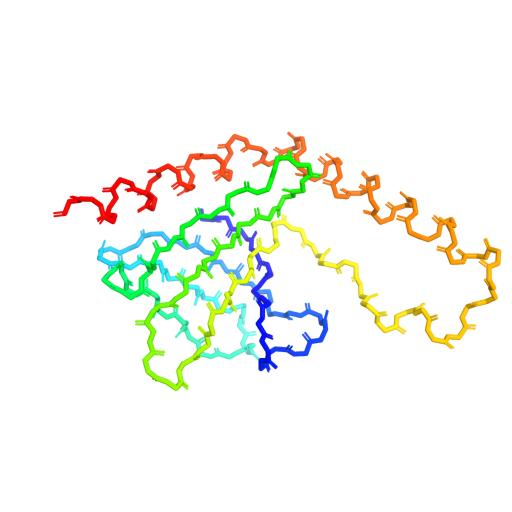 91 ? 24.468 -15.133 -11.074 1.00 59.00 91 THR A N 1
ATOM 709 C CA . THR A 1 91 ? 23.604 -14.027 -11.531 1.00 59.00 91 THR A CA 1
ATOM 710 C C . THR A 1 91 ? 22.517 -13.676 -10.513 1.00 59.00 91 THR A C 1
ATOM 712 O O . THR A 1 91 ? 22.169 -12.501 -10.370 1.00 59.00 91 THR A O 1
ATOM 715 N N . LYS A 1 92 ? 22.079 -14.651 -9.703 1.00 61.09 92 LYS A N 1
ATOM 716 C CA . LYS A 1 92 ? 21.071 -14.481 -8.642 1.00 61.09 92 LYS A CA 1
ATOM 717 C C . LYS A 1 92 ? 21.486 -13.431 -7.603 1.00 61.09 92 LYS A C 1
ATOM 719 O O . LYS A 1 92 ? 20.692 -12.561 -7.240 1.00 61.09 92 LYS A O 1
ATOM 724 N N . GLY A 1 93 ? 22.757 -13.434 -7.188 1.00 64.31 93 GLY A N 1
ATOM 725 C CA . GLY A 1 93 ? 23.294 -12.451 -6.236 1.00 64.31 93 GLY A CA 1
ATOM 726 C C . GLY A 1 93 ? 23.289 -11.012 -6.770 1.00 64.31 93 GLY A C 1
ATOM 727 O O . GLY A 1 93 ? 22.925 -10.078 -6.052 1.00 64.31 93 GLY A O 1
ATOM 728 N N . ARG A 1 94 ? 23.638 -10.819 -8.049 1.00 69.00 94 ARG A N 1
ATOM 729 C CA . ARG A 1 94 ? 23.657 -9.496 -8.695 1.00 69.00 94 ARG A CA 1
ATOM 730 C C . ARG A 1 94 ? 22.240 -8.955 -8.910 1.00 69.00 94 ARG A C 1
ATOM 732 O O . ARG A 1 94 ? 21.998 -7.781 -8.628 1.00 69.00 94 ARG A O 1
ATOM 739 N N . THR A 1 95 ? 21.306 -9.802 -9.340 1.00 68.56 95 THR A N 1
ATOM 740 C CA . THR A 1 95 ? 19.887 -9.445 -9.509 1.00 68.56 95 THR A CA 1
ATOM 741 C C . THR A 1 95 ? 19.253 -9.049 -8.177 1.00 68.56 95 THR A C 1
ATOM 743 O O . THR A 1 95 ? 18.634 -7.989 -8.087 1.00 68.56 95 THR A O 1
ATOM 746 N N . ARG A 1 96 ? 19.504 -9.816 -7.106 1.00 69.50 96 ARG A N 1
ATOM 747 C CA . ARG A 1 96 ? 19.035 -9.479 -5.753 1.00 69.50 96 ARG A CA 1
ATOM 748 C C . ARG A 1 96 ? 19.582 -8.135 -5.271 1.00 69.50 96 ARG A C 1
ATOM 750 O O . ARG A 1 96 ? 18.811 -7.307 -4.798 1.00 69.50 96 ARG A O 1
ATOM 757 N N . ARG A 1 97 ? 20.888 -7.881 -5.422 1.00 73.56 97 ARG A N 1
ATOM 758 C CA . ARG A 1 97 ? 21.498 -6.591 -5.039 1.00 73.56 97 ARG A CA 1
ATOM 759 C C . ARG A 1 97 ? 20.890 -5.415 -5.806 1.00 73.56 97 ARG A C 1
ATOM 761 O O . ARG A 1 97 ? 20.620 -4.385 -5.200 1.00 73.56 97 ARG A O 1
ATOM 768 N N . ARG A 1 98 ? 20.628 -5.570 -7.109 1.00 75.00 98 ARG A N 1
ATOM 769 C CA . ARG A 1 98 ? 19.965 -4.539 -7.928 1.00 75.00 98 ARG A CA 1
ATOM 770 C C . ARG A 1 98 ? 18.527 -4.281 -7.485 1.00 75.00 98 ARG A C 1
ATOM 772 O O . ARG A 1 98 ? 18.151 -3.121 -7.363 1.00 75.00 98 ARG A O 1
ATOM 779 N N . ALA A 1 99 ? 17.757 -5.333 -7.208 1.00 74.06 99 ALA A N 1
ATOM 780 C CA . ALA A 1 99 ? 16.391 -5.212 -6.700 1.00 74.06 99 ALA A CA 1
ATOM 781 C C . ALA A 1 99 ? 16.359 -4.489 -5.344 1.00 74.06 99 ALA A C 1
ATOM 783 O O . ALA A 1 99 ? 15.581 -3.560 -5.156 1.00 74.06 99 ALA A O 1
ATOM 784 N N . VAL A 1 100 ? 17.266 -4.849 -4.433 1.00 77.19 100 VAL A N 1
ATOM 785 C CA . VAL A 1 100 ? 17.416 -4.184 -3.131 1.00 77.19 100 VAL A CA 1
ATOM 786 C C . VAL A 1 100 ? 17.815 -2.716 -3.299 1.00 77.19 100 VAL A C 1
ATOM 788 O O . VAL A 1 100 ? 17.186 -1.848 -2.707 1.00 77.19 100 VAL A O 1
ATOM 791 N N . ALA A 1 101 ? 18.801 -2.407 -4.146 1.00 77.44 101 ALA A N 1
ATOM 792 C CA . ALA A 1 101 ? 19.201 -1.025 -4.418 1.00 77.44 101 ALA A CA 1
ATOM 793 C C . ALA A 1 101 ? 18.061 -0.193 -5.034 1.00 77.44 101 ALA A C 1
ATOM 795 O O . ALA A 1 101 ? 17.901 0.978 -4.700 1.00 77.44 101 ALA A O 1
ATOM 796 N N . ALA A 1 102 ? 17.248 -0.795 -5.906 1.00 79.19 102 ALA A N 1
ATOM 797 C CA . ALA A 1 102 ? 16.067 -0.147 -6.465 1.00 79.19 102 ALA A CA 1
ATOM 798 C C . ALA A 1 102 ? 15.012 0.148 -5.385 1.00 79.19 102 ALA A C 1
ATOM 800 O O . ALA A 1 102 ? 14.478 1.253 -5.370 1.00 79.19 102 ALA A O 1
ATOM 801 N N . LEU A 1 103 ? 14.776 -0.782 -4.450 1.00 79.00 103 LEU A N 1
ATOM 802 C CA . LEU A 1 103 ? 13.906 -0.550 -3.291 1.00 79.00 103 LEU A CA 1
ATOM 803 C C . LEU A 1 103 ? 14.439 0.584 -2.411 1.00 79.00 103 LEU A C 1
ATOM 805 O O . LEU A 1 103 ? 13.672 1.460 -2.033 1.00 79.00 103 LEU A O 1
ATOM 809 N N . PHE A 1 104 ? 15.742 0.625 -2.125 1.00 79.81 104 PHE A N 1
ATOM 810 C CA . PHE A 1 104 ? 16.326 1.722 -1.348 1.00 79.81 104 PHE A CA 1
ATOM 811 C C . PHE A 1 104 ? 16.134 3.087 -2.021 1.00 79.81 104 PHE A C 1
ATOM 813 O O . PHE A 1 104 ? 15.766 4.042 -1.340 1.00 79.81 104 PHE A O 1
ATOM 820 N N . ARG A 1 105 ? 16.326 3.175 -3.345 1.00 80.88 105 ARG A N 1
ATOM 821 C CA . ARG A 1 105 ? 16.086 4.414 -4.106 1.00 80.88 105 ARG A CA 1
ATOM 822 C C . ARG A 1 105 ? 14.617 4.828 -4.088 1.00 80.88 105 ARG A C 1
ATOM 824 O O . ARG A 1 105 ? 14.316 5.933 -3.654 1.00 80.88 105 ARG A O 1
ATOM 831 N N . GLY A 1 106 ? 13.709 3.916 -4.439 1.00 80.06 106 GLY A N 1
ATOM 832 C CA . GLY A 1 106 ? 12.272 4.204 -4.409 1.00 80.06 106 GLY A CA 1
ATOM 833 C C . GLY A 1 106 ? 11.772 4.564 -3.005 1.00 80.06 106 GLY A C 1
ATOM 834 O O . GLY A 1 106 ? 10.902 5.416 -2.847 1.00 80.06 106 GLY A O 1
ATOM 835 N N . ASN A 1 107 ? 12.361 3.967 -1.964 1.00 84.88 107 ASN A N 1
ATOM 836 C CA . ASN A 1 107 ? 12.100 4.344 -0.579 1.00 84.88 107 ASN A CA 1
ATOM 837 C C . ASN A 1 107 ? 12.555 5.771 -0.281 1.00 84.88 107 ASN A C 1
ATOM 839 O O . ASN A 1 107 ? 11.790 6.498 0.332 1.00 84.88 107 ASN A O 1
ATOM 843 N N . ALA A 1 108 ? 13.758 6.175 -0.695 1.00 82.25 108 ALA A N 1
ATOM 844 C CA . ALA A 1 108 ? 14.252 7.533 -0.470 1.00 82.25 108 ALA A CA 1
ATOM 845 C C . ALA A 1 108 ? 13.361 8.589 -1.146 1.00 82.25 108 ALA A C 1
ATOM 847 O O . ALA A 1 108 ? 13.047 9.600 -0.528 1.00 82.25 108 ALA A O 1
ATOM 848 N N . GLU A 1 109 ? 12.900 8.316 -2.367 1.00 86.00 109 GLU A N 1
ATOM 849 C CA . GLU A 1 109 ? 12.059 9.228 -3.153 1.00 86.00 109 GLU A CA 1
ATOM 850 C C . GLU A 1 109 ? 10.652 9.396 -2.567 1.00 86.00 109 GLU A C 1
ATOM 852 O O . GLU A 1 109 ? 10.111 10.498 -2.551 1.00 86.00 109 GLU A O 1
ATOM 857 N N . ARG A 1 110 ? 10.050 8.310 -2.066 1.00 86.12 110 ARG A N 1
ATOM 858 C CA . ARG A 1 110 ? 8.644 8.301 -1.618 1.00 86.12 110 ARG A CA 1
ATOM 859 C C . ARG A 1 110 ? 8.478 8.247 -0.104 1.00 86.12 110 ARG A C 1
ATOM 861 O O . ARG A 1 110 ? 7.364 8.107 0.396 1.00 86.12 110 ARG A O 1
ATOM 868 N N . ARG A 1 111 ? 9.575 8.340 0.654 1.00 88.12 111 ARG A N 1
ATOM 869 C CA . ARG A 1 111 ? 9.583 8.111 2.104 1.00 88.12 111 ARG A CA 1
ATOM 870 C C . ARG A 1 111 ? 8.557 8.960 2.834 1.00 88.12 111 ARG A C 1
ATOM 872 O O . ARG A 1 111 ? 7.803 8.383 3.612 1.00 88.12 111 ARG A O 1
ATOM 879 N N . THR A 1 112 ? 8.569 10.266 2.593 1.00 89.94 112 THR A N 1
ATOM 880 C CA . THR A 1 112 ? 7.722 11.238 3.293 1.00 89.94 112 THR A CA 1
ATOM 881 C C . THR A 1 112 ? 6.245 10.987 3.009 1.00 89.94 112 THR A C 1
ATOM 883 O O . THR A 1 112 ? 5.442 10.973 3.932 1.00 89.94 112 THR A O 1
ATOM 886 N N . GLU A 1 113 ? 5.896 10.698 1.751 1.00 91.06 113 GLU A N 1
ATOM 887 C CA . GLU A 1 113 ? 4.525 10.371 1.335 1.00 91.06 113 GLU A CA 1
ATOM 888 C C . GLU A 1 113 ? 4.005 9.114 2.051 1.00 91.06 113 GLU A C 1
ATOM 890 O O . GLU A 1 113 ? 2.911 9.118 2.609 1.00 91.06 113 GLU A O 1
ATOM 895 N N . ILE A 1 114 ? 4.810 8.046 2.093 1.00 91.50 114 ILE A N 1
ATOM 896 C CA . ILE A 1 114 ? 4.416 6.777 2.726 1.00 91.50 114 ILE A CA 1
ATOM 897 C C . ILE A 1 114 ? 4.355 6.919 4.256 1.00 91.50 114 ILE A C 1
ATOM 899 O O . ILE A 1 114 ? 3.502 6.310 4.895 1.00 91.50 114 ILE A O 1
ATOM 903 N N . GLU A 1 115 ? 5.255 7.705 4.858 1.00 93.31 115 GLU A N 1
ATOM 904 C CA . GLU A 1 115 ? 5.220 8.039 6.292 1.00 93.31 115 GLU A CA 1
ATOM 905 C C . GLU A 1 115 ? 3.941 8.803 6.652 1.00 93.31 115 GLU A C 1
ATOM 907 O O . GLU A 1 115 ? 3.271 8.427 7.612 1.00 93.31 115 GLU A O 1
ATOM 912 N N . ALA A 1 116 ? 3.578 9.818 5.864 1.00 93.31 116 ALA A N 1
ATOM 913 C CA . ALA A 1 116 ? 2.359 10.593 6.070 1.00 93.31 116 ALA A CA 1
ATOM 914 C C . ALA A 1 116 ? 1.106 9.717 5.951 1.00 93.31 116 ALA A C 1
ATOM 916 O O . ALA A 1 116 ? 0.251 9.760 6.832 1.00 93.31 116 ALA A O 1
ATOM 917 N N . LEU A 1 117 ? 1.041 8.862 4.926 1.00 94.12 117 LEU A N 1
ATOM 918 C CA . LEU A 1 117 ? -0.069 7.928 4.743 1.00 94.12 117 LEU A CA 1
ATOM 919 C C . LEU A 1 117 ? -0.169 6.919 5.897 1.00 94.12 117 LEU A C 1
ATOM 921 O O . LEU A 1 117 ? -1.256 6.655 6.399 1.00 94.12 117 LEU A O 1
ATOM 925 N N . ALA A 1 118 ? 0.955 6.350 6.342 1.00 94.75 118 ALA A N 1
ATOM 926 C CA . ALA A 1 118 ? 0.957 5.425 7.473 1.00 94.75 118 ALA A CA 1
ATOM 927 C C . ALA A 1 118 ? 0.447 6.103 8.754 1.00 94.75 118 ALA A C 1
ATOM 929 O O . ALA A 1 118 ? -0.370 5.524 9.466 1.00 94.75 118 ALA A O 1
ATOM 930 N N . ALA A 1 119 ? 0.899 7.333 9.018 1.00 95.06 119 ALA A N 1
ATOM 931 C CA . ALA A 1 119 ? 0.472 8.117 10.171 1.00 95.06 119 ALA A CA 1
ATOM 932 C C . ALA A 1 119 ? -1.015 8.498 10.100 1.00 95.06 119 ALA A C 1
ATOM 934 O O . ALA A 1 119 ? -1.700 8.476 11.120 1.00 95.06 119 ALA A O 1
ATOM 935 N N . GLU A 1 120 ? -1.521 8.816 8.908 1.00 95.56 120 GLU A N 1
ATOM 936 C CA . GLU A 1 120 ? -2.944 9.054 8.670 1.00 95.56 120 GLU A CA 1
ATOM 937 C C . GLU A 1 120 ? -3.775 7.813 9.008 1.00 95.56 120 GLU A C 1
ATOM 939 O O . GLU A 1 120 ? -4.676 7.903 9.836 1.00 95.56 120 GLU A O 1
ATOM 944 N N . ILE A 1 121 ? -3.420 6.641 8.472 1.00 95.38 121 ILE A N 1
ATOM 945 C CA . ILE A 1 121 ? -4.142 5.392 8.761 1.00 95.38 121 ILE A CA 1
ATOM 946 C C . ILE A 1 121 ? -4.089 5.071 10.261 1.00 95.38 121 ILE A C 1
ATOM 948 O O . ILE A 1 121 ? -5.108 4.735 10.858 1.00 95.38 121 ILE A O 1
ATOM 952 N N . GLU A 1 122 ? -2.919 5.195 10.895 1.00 95.44 122 GLU A N 1
ATOM 953 C CA . GLU A 1 122 ? -2.779 4.957 12.335 1.00 95.44 122 GLU A CA 1
ATOM 954 C C . GLU A 1 122 ? -3.618 5.917 13.185 1.00 95.44 122 GLU A C 1
ATOM 956 O O . GLU A 1 122 ? -4.109 5.514 14.240 1.00 95.44 122 GLU A O 1
ATOM 961 N N . ARG A 1 123 ? -3.771 7.175 12.756 1.00 94.75 123 ARG A N 1
ATOM 962 C CA . ARG A 1 123 ? -4.625 8.157 13.430 1.00 94.75 123 ARG A CA 1
ATOM 963 C C . ARG A 1 123 ? -6.093 7.766 13.306 1.00 94.75 123 ARG A C 1
ATOM 965 O O . ARG A 1 123 ? -6.779 7.719 14.322 1.00 94.75 123 ARG A O 1
ATOM 972 N N . GLU A 1 124 ? -6.550 7.438 12.100 1.00 94.81 124 GLU A N 1
ATOM 973 C CA . GLU A 1 124 ? -7.942 7.045 11.871 1.00 94.81 124 GLU A CA 1
ATOM 974 C C . GLU A 1 124 ? -8.313 5.744 12.594 1.00 94.81 124 GLU A C 1
ATOM 976 O O . GLU A 1 124 ? -9.424 5.609 13.089 1.00 94.81 124 GLU A O 1
ATOM 981 N N . MET A 1 125 ? -7.379 4.800 12.734 1.00 92.69 125 MET A N 1
ATOM 982 C CA . MET A 1 125 ? -7.596 3.579 13.519 1.00 92.69 125 MET A CA 1
ATOM 983 C C . MET A 1 125 ? -7.810 3.824 15.021 1.00 92.69 125 MET A C 1
ATOM 985 O O . MET A 1 125 ? -8.316 2.936 15.705 1.00 92.69 125 MET A O 1
ATOM 989 N N . ARG A 1 126 ? -7.369 4.971 15.556 1.00 89.56 126 ARG A N 1
ATOM 990 C CA . ARG A 1 126 ? -7.484 5.313 16.986 1.00 89.56 126 ARG A CA 1
ATOM 991 C C . ARG A 1 126 ? -8.698 6.178 17.312 1.00 89.56 126 ARG A C 1
ATOM 993 O O . ARG A 1 126 ? -9.077 6.219 18.480 1.00 89.56 126 ARG A O 1
ATOM 1000 N N . GLY A 1 127 ? -9.225 6.905 16.326 1.00 80.94 127 GLY A N 1
ATOM 1001 C CA . GLY A 1 127 ? -10.478 7.659 16.443 1.00 80.94 127 GLY A CA 1
ATOM 1002 C C . GLY A 1 127 ? -11.679 6.746 16.290 1.00 80.94 127 GLY A C 1
ATOM 1003 O O . GLY A 1 127 ? -12.705 7.025 16.936 1.00 80.94 127 GLY A O 1
#